Protein AF-A0A8T5JXL4-F1 (afdb_monomer)

Solvent-accessible surface area (backbone atoms only — not comparable to full-atom values): 8757 Å² total; per-residue (Å²): 140,85,87,86,84,84,44,88,89,82,55,77,55,53,59,57,52,39,20,48,41,39,70,74,63,20,60,60,64,62,32,53,54,50,48,61,65,32,43,75,56,43,81,59,47,43,78,79,40,76,52,78,43,83,44,72,60,97,87,38,82,43,55,42,63,48,74,40,74,50,68,84,64,79,59,35,43,38,63,55,53,44,48,27,47,53,54,32,40,59,74,66,66,56,54,72,62,36,47,53,49,46,50,51,53,46,50,52,50,33,52,50,52,11,63,76,70,72,46,53,54,93,69,28,67,26,65,78,70,41,42,67,63,51,46,47,31,47,50,35,36,35,48,31,38,50,71,64,44,70,68,68,126

Secondary structure (DSSP, 8-state):
-------TTT---HHHHHHHHHHHT--HHHHHHHHHHHGGGSTTEEEEEEEEEEEEETTEEEEEEEEEEEE--S-EEHHHHHHHHHHHHHHTT--HHHHHHHHHHHHHHHHHHHHHHTS-TTT-EESSTTSHHHHHHHHHHHHHHHHTTTT--

Structure (mmCIF, N/CA/C/O backbone):
data_AF-A0A8T5JXL4-F1
#
_entry.id   AF-A0A8T5JXL4-F1
#
loop_
_atom_site.group_PDB
_atom_site.id
_atom_site.type_symbol
_atom_site.label_atom_id
_atom_site.label_alt_id
_atom_site.label_comp_id
_atom_site.label_asym_id
_atom_site.label_entity_id
_atom_site.label_seq_id
_atom_site.pdbx_PDB_ins_code
_atom_site.Cartn_x
_atom_site.Cartn_y
_atom_site.Cartn_z
_atom_site.occupancy
_atom_site.B_iso_or_equiv
_atom_site.auth_seq_id
_atom_site.auth_comp_id
_atom_site.auth_asym_id
_atom_site.auth_atom_id
_atom_site.pdbx_PDB_model_num
ATOM 1 N N . MET A 1 1 ? 0.181 4.237 21.612 1.00 71.12 1 MET A N 1
ATOM 2 C CA . MET A 1 1 ? -0.420 2.917 21.304 1.00 71.12 1 MET A CA 1
ATOM 3 C C . MET A 1 1 ? 0.687 2.037 20.742 1.00 71.12 1 MET A C 1
ATOM 5 O O . MET A 1 1 ? 1.563 2.588 20.096 1.00 71.12 1 MET A O 1
ATOM 9 N N . VAL A 1 2 ? 0.707 0.732 21.019 1.00 84.50 2 VAL A N 1
ATOM 10 C CA . VAL A 1 2 ? 1.764 -0.177 20.530 1.00 84.50 2 VAL A CA 1
ATOM 11 C C . VAL A 1 2 ? 1.107 -1.270 19.693 1.00 84.50 2 VAL A C 1
ATOM 13 O O . VAL A 1 2 ? 0.197 -1.932 20.189 1.00 84.50 2 VAL A O 1
ATOM 16 N N . ILE A 1 3 ? 1.553 -1.451 18.446 1.00 87.06 3 ILE A N 1
ATOM 17 C CA . ILE A 1 3 ? 1.239 -2.638 17.638 1.00 87.06 3 ILE A CA 1
ATOM 18 C C . ILE A 1 3 ? 2.389 -3.626 17.806 1.00 87.06 3 ILE A C 1
ATOM 20 O O . ILE A 1 3 ? 3.554 -3.248 17.703 1.00 87.06 3 ILE A O 1
ATOM 24 N N . VAL A 1 4 ? 2.055 -4.894 18.029 1.00 90.88 4 VAL A N 1
ATOM 25 C CA . VAL A 1 4 ? 3.014 -5.999 17.996 1.00 90.88 4 VAL A CA 1
ATOM 26 C C . VAL A 1 4 ? 2.682 -6.870 16.790 1.00 90.88 4 VAL A C 1
ATOM 28 O O . VAL A 1 4 ? 1.569 -7.381 16.691 1.00 90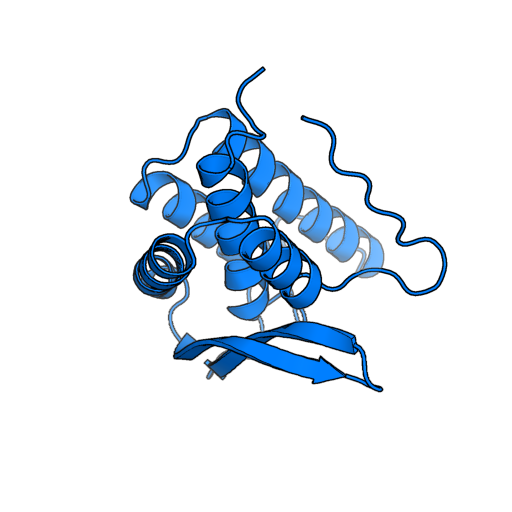.88 4 VAL A O 1
ATOM 31 N N . ILE A 1 5 ? 3.646 -7.028 15.883 1.00 89.94 5 ILE A N 1
ATOM 32 C CA . ILE A 1 5 ? 3.574 -7.957 14.750 1.00 89.94 5 ILE A CA 1
ATOM 33 C C . ILE A 1 5 ? 4.601 -9.056 15.019 1.00 89.94 5 ILE A C 1
ATOM 35 O O . ILE A 1 5 ? 5.789 -8.762 15.138 1.00 89.94 5 ILE A O 1
ATOM 39 N N . ASP A 1 6 ? 4.149 -10.306 15.121 1.00 91.44 6 ASP A N 1
ATOM 40 C CA . ASP A 1 6 ? 5.013 -11.480 15.288 1.00 91.44 6 ASP A CA 1
ATOM 41 C C . ASP A 1 6 ? 4.922 -12.393 14.049 1.00 91.44 6 ASP A C 1
ATOM 43 O O . ASP A 1 6 ? 4.086 -13.300 14.002 1.00 91.44 6 ASP A O 1
ATOM 47 N N . PRO A 1 7 ? 5.748 -12.149 13.013 1.00 90.06 7 PRO A N 1
ATOM 48 C CA . PRO A 1 7 ? 5.715 -12.910 11.769 1.00 90.06 7 PRO A CA 1
ATOM 49 C C . PRO A 1 7 ? 6.642 -14.144 11.784 1.00 90.06 7 PRO A C 1
ATOM 51 O O . PRO A 1 7 ? 6.880 -14.726 10.727 1.00 90.06 7 PRO A O 1
ATOM 54 N N . GLN A 1 8 ? 7.189 -14.558 12.937 1.00 90.19 8 GLN A N 1
ATOM 55 C CA . GLN A 1 8 ? 8.313 -15.510 13.014 1.00 90.19 8 GLN A CA 1
ATOM 56 C C . GLN A 1 8 ? 8.043 -16.900 12.413 1.00 90.19 8 GLN A C 1
ATOM 58 O O . GLN A 1 8 ? 8.981 -17.556 11.968 1.00 90.19 8 GLN A O 1
ATOM 63 N N . ILE A 1 9 ? 6.792 -17.376 12.417 1.00 86.12 9 ILE A N 1
ATOM 64 C CA . ILE A 1 9 ? 6.473 -18.748 11.981 1.00 86.12 9 ILE A CA 1
ATOM 65 C C . ILE A 1 9 ? 6.189 -18.822 10.477 1.00 86.12 9 ILE A C 1
ATOM 67 O O . ILE A 1 9 ? 6.679 -19.730 9.809 1.00 86.12 9 ILE A O 1
ATOM 71 N N . ALA A 1 10 ? 5.370 -17.911 9.951 1.00 85.44 10 ALA A N 1
ATOM 72 C CA . ALA A 1 10 ? 4.829 -18.017 8.592 1.00 85.44 10 ALA A CA 1
ATOM 73 C C . ALA A 1 10 ? 4.793 -16.687 7.821 1.00 85.44 10 ALA A C 1
ATOM 75 O O . ALA A 1 10 ? 4.291 -16.656 6.700 1.00 85.44 10 ALA A O 1
ATOM 76 N N . GLY A 1 11 ? 5.313 -15.597 8.393 1.00 90.25 11 GLY A N 1
ATOM 77 C CA . GLY A 1 11 ? 5.150 -14.264 7.822 1.00 90.25 11 GLY A CA 1
ATOM 78 C C . GLY A 1 11 ? 3.740 -13.692 8.007 1.00 90.25 11 GLY A C 1
ATOM 79 O O . GLY A 1 11 ? 2.901 -14.251 8.715 1.00 90.25 11 GLY A O 1
ATOM 80 N N . ILE A 1 12 ? 3.500 -12.552 7.360 1.00 91.56 12 ILE A N 1
ATOM 81 C CA . ILE A 1 12 ? 2.183 -11.930 7.198 1.00 91.56 12 ILE A CA 1
ATOM 82 C C . ILE A 1 12 ? 2.128 -11.302 5.802 1.00 91.56 12 ILE A C 1
ATOM 84 O O . ILE A 1 12 ? 3.054 -10.588 5.419 1.00 91.56 12 ILE A O 1
ATOM 88 N N . SER A 1 13 ? 1.088 -11.603 5.027 1.00 92.38 13 SER A N 1
ATOM 89 C CA . SER A 1 13 ? 0.853 -10.969 3.726 1.00 92.38 13 SER A CA 1
ATOM 90 C C . SER A 1 13 ? 0.233 -9.577 3.893 1.00 92.38 13 SER A C 1
ATOM 92 O O . SER A 1 13 ? -0.304 -9.250 4.959 1.00 92.38 13 SER A O 1
ATOM 94 N N . GLY A 1 14 ? 0.332 -8.733 2.863 1.00 93.94 14 GLY A N 1
ATOM 95 C CA . GLY A 1 14 ? -0.149 -7.352 2.926 1.00 93.94 14 GLY A CA 1
ATOM 96 C C . GLY A 1 14 ? -1.661 -7.259 3.142 1.00 93.94 14 GLY A C 1
ATOM 97 O O . GLY A 1 14 ? -2.100 -6.551 4.050 1.00 93.94 14 GLY A O 1
ATOM 98 N N . ASP A 1 15 ? -2.443 -8.084 2.446 1.00 95.38 15 ASP A N 1
ATOM 99 C CA . ASP A 1 15 ? -3.894 -8.209 2.621 1.00 95.38 15 ASP A CA 1
ATOM 100 C C . ASP A 1 15 ? -4.296 -8.587 4.061 1.00 95.38 15 ASP A C 1
ATOM 102 O O . ASP A 1 15 ? -5.255 -8.036 4.617 1.00 95.38 15 ASP A O 1
ATOM 106 N N . MET A 1 16 ? -3.542 -9.485 4.707 1.00 94.81 16 MET A N 1
ATOM 107 C CA . MET A 1 16 ? -3.748 -9.883 6.101 1.00 94.81 16 MET A CA 1
ATOM 108 C C . MET A 1 16 ? -3.415 -8.743 7.057 1.00 94.81 16 MET A C 1
ATOM 110 O O . MET A 1 16 ? -4.182 -8.487 7.991 1.00 94.81 16 MET A O 1
ATOM 114 N N . LEU A 1 17 ? -2.306 -8.034 6.826 1.00 96.44 17 LEU A N 1
ATOM 115 C CA . LEU A 1 17 ? -1.939 -6.870 7.628 1.00 96.44 17 LEU A CA 1
ATOM 116 C C . LEU A 1 17 ? -2.990 -5.761 7.483 1.00 96.44 17 LEU A C 1
ATOM 118 O O . LEU A 1 17 ? -3.497 -5.270 8.493 1.00 96.44 17 LEU A O 1
ATOM 122 N N . LEU A 1 18 ? -3.407 -5.433 6.262 1.00 97.94 18 LEU A N 1
ATOM 123 C CA . LEU A 1 18 ? -4.450 -4.446 5.999 1.00 97.94 18 LEU A CA 1
ATOM 124 C C . LEU A 1 18 ? -5.785 -4.836 6.654 1.00 97.94 18 LEU A C 1
ATOM 126 O O . LEU A 1 18 ? -6.403 -4.026 7.350 1.00 97.94 18 LEU A O 1
ATOM 130 N N . SER A 1 19 ? -6.194 -6.098 6.520 1.00 97.50 19 SER A N 1
ATOM 131 C CA . SER A 1 19 ? -7.400 -6.625 7.169 1.00 97.50 19 SER A CA 1
ATOM 132 C C . SER A 1 19 ? -7.321 -6.541 8.695 1.00 97.50 19 SER A C 1
ATOM 134 O O . SER A 1 19 ? -8.319 -6.234 9.354 1.00 97.50 19 SER A O 1
ATOM 136 N N . SER A 1 20 ? -6.138 -6.781 9.272 1.00 95.62 20 SER A N 1
ATOM 137 C CA . SER A 1 20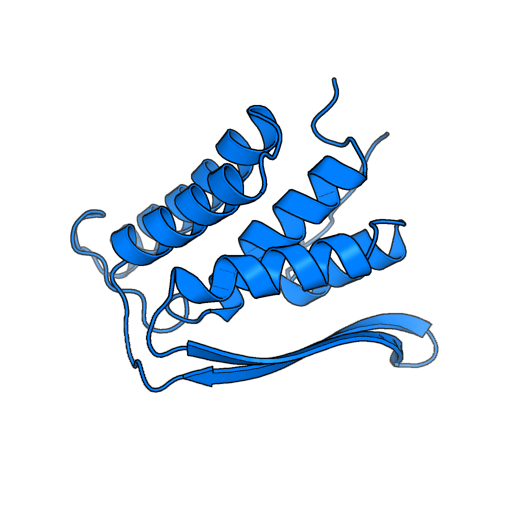 ? -5.912 -6.662 10.714 1.00 95.62 20 SER A CA 1
ATOM 138 C C . SER A 1 20 ? -6.051 -5.218 11.205 1.00 95.62 20 SER A C 1
ATOM 140 O O . SER A 1 20 ? -6.662 -4.996 12.248 1.00 95.62 20 SER A O 1
ATOM 142 N N . LEU A 1 21 ? -5.589 -4.231 10.427 1.00 97.12 21 LEU A N 1
ATOM 143 C CA . LEU A 1 21 ? -5.720 -2.808 10.755 1.00 97.12 21 LEU A CA 1
ATOM 144 C C . LEU A 1 21 ? -7.175 -2.335 10.661 1.00 97.12 21 LEU A C 1
ATOM 146 O O . LEU A 1 21 ? -7.637 -1.586 11.522 1.00 97.12 21 LEU A O 1
ATOM 150 N N . VAL A 1 22 ? -7.934 -2.826 9.678 1.00 97.88 22 VAL A N 1
ATOM 151 C CA . VAL A 1 22 ? -9.389 -2.606 9.630 1.00 97.88 22 VAL A CA 1
ATOM 152 C C . VAL A 1 22 ? -10.067 -3.214 10.857 1.00 97.88 22 VAL A C 1
ATOM 154 O O . VAL A 1 22 ? -10.908 -2.569 11.479 1.00 97.88 22 VAL A O 1
ATOM 157 N N . ASN A 1 23 ? -9.674 -4.424 11.265 1.00 95.44 23 ASN A N 1
ATOM 158 C CA . ASN A 1 23 ? -10.204 -5.049 12.480 1.00 95.44 23 ASN A CA 1
ATOM 159 C C . ASN A 1 23 ? -9.816 -4.278 13.759 1.00 95.44 23 ASN A C 1
ATOM 161 O O . ASN A 1 23 ? -10.597 -4.230 14.705 1.00 95.44 23 ASN A O 1
ATOM 165 N N . LEU A 1 24 ? -8.647 -3.630 13.773 1.00 95.50 24 LEU A N 1
ATOM 166 C CA . LEU A 1 24 ? -8.192 -2.762 14.864 1.00 95.50 24 LEU A CA 1
ATOM 167 C C . LEU A 1 24 ? -8.994 -1.449 14.961 1.00 95.50 24 LEU A C 1
ATOM 169 O O . LEU A 1 24 ? -8.977 -0.803 16.007 1.00 95.50 24 LEU A O 1
ATOM 173 N N . GLY A 1 25 ? -9.717 -1.072 13.902 1.00 96.50 25 GLY A N 1
ATOM 174 C CA . GLY A 1 25 ? -10.605 0.090 13.880 1.00 96.50 25 GLY A CA 1
ATOM 175 C C . GLY A 1 25 ? -10.313 1.106 12.777 1.00 96.50 25 GLY A C 1
ATOM 176 O O . GLY A 1 25 ? -10.895 2.190 12.813 1.00 96.50 25 GLY A O 1
ATOM 177 N N . ALA A 1 26 ? -9.431 0.799 11.817 1.00 97.69 26 ALA A N 1
ATOM 178 C CA . ALA A 1 26 ? -9.248 1.667 10.657 1.00 97.69 26 ALA A CA 1
ATOM 179 C C . ALA A 1 26 ? -10.547 1.752 9.837 1.00 97.69 26 ALA A C 1
ATOM 181 O O . ALA A 1 26 ? -11.256 0.761 9.639 1.00 97.69 26 ALA A O 1
ATOM 182 N N . ASP A 1 27 ? -10.849 2.945 9.336 1.00 98.06 27 ASP A N 1
ATOM 183 C CA . ASP A 1 27 ? -12.037 3.212 8.535 1.00 98.06 27 ASP A CA 1
ATOM 184 C C . ASP A 1 27 ? -11.919 2.552 7.155 1.00 98.06 27 ASP A C 1
ATOM 186 O O . ASP A 1 27 ? -11.235 3.045 6.251 1.00 98.06 27 ASP A O 1
ATOM 190 N N . LYS A 1 28 ? -12.630 1.432 6.985 1.00 97.75 28 LYS A N 1
ATOM 191 C CA . LYS A 1 28 ? -12.624 0.678 5.731 1.00 97.75 28 LYS A CA 1
ATOM 192 C C . LYS A 1 28 ? -13.109 1.487 4.529 1.00 97.75 28 LYS A C 1
ATOM 194 O O . LYS A 1 28 ? -12.630 1.249 3.425 1.00 97.75 28 LYS A O 1
ATOM 199 N N . ASN A 1 29 ? -14.020 2.446 4.721 1.00 98.12 29 ASN A N 1
ATOM 200 C CA . ASN A 1 29 ? -14.544 3.244 3.613 1.00 98.12 29 ASN A CA 1
ATOM 201 C C . ASN A 1 29 ? -13.471 4.203 3.098 1.00 98.12 29 ASN A C 1
ATOM 203 O O . ASN A 1 29 ? -13.273 4.293 1.891 1.00 98.12 29 ASN A O 1
ATOM 207 N N . LYS A 1 30 ? -12.701 4.833 3.997 1.00 97.94 30 LYS A N 1
ATOM 208 C CA . LYS A 1 30 ? -11.553 5.667 3.599 1.00 97.94 30 LYS A CA 1
ATOM 209 C C . LYS A 1 30 ? -10.501 4.881 2.828 1.00 97.94 30 LYS A C 1
ATOM 211 O O . LYS A 1 30 ? -9.949 5.399 1.864 1.00 97.94 30 LYS A O 1
ATOM 216 N N . ILE A 1 31 ? -10.234 3.643 3.242 1.00 98.56 31 ILE A N 1
ATOM 217 C CA . ILE A 1 31 ? -9.282 2.759 2.559 1.00 98.56 31 ILE A CA 1
ATOM 218 C C . ILE A 1 31 ? -9.792 2.419 1.152 1.00 98.56 31 ILE A C 1
ATOM 220 O O . ILE A 1 31 ? -9.067 2.621 0.181 1.00 98.56 31 ILE A O 1
ATOM 224 N N . ILE A 1 32 ? -11.050 1.979 1.029 1.00 98.31 32 ILE A N 1
ATOM 225 C CA . ILE A 1 32 ? -11.679 1.645 -0.260 1.00 98.31 32 ILE A CA 1
ATOM 226 C C . ILE A 1 32 ? -11.696 2.856 -1.202 1.00 98.31 32 ILE A C 1
ATOM 228 O O . ILE A 1 32 ? -11.274 2.750 -2.352 1.00 98.31 32 ILE A O 1
ATOM 232 N N . GLU A 1 33 ? -12.149 4.016 -0.721 1.00 98.00 33 GLU A N 1
ATOM 233 C CA . GLU A 1 33 ? -12.187 5.252 -1.509 1.00 98.00 33 GLU A CA 1
ATOM 234 C C . GLU A 1 33 ? -10.787 5.714 -1.918 1.00 98.00 33 GLU A C 1
ATOM 236 O O . GLU A 1 33 ? -10.594 6.178 -3.044 1.00 98.00 33 GLU A O 1
ATOM 241 N N . GLY A 1 34 ? -9.809 5.587 -1.017 1.00 97.94 34 GLY A N 1
ATOM 242 C CA . GLY A 1 34 ? -8.425 5.948 -1.290 1.00 97.94 34 GLY A CA 1
ATOM 243 C C . GLY A 1 34 ? -7.823 5.086 -2.394 1.00 97.94 34 GLY A C 1
ATOM 244 O O . GLY A 1 34 ? -7.333 5.614 -3.390 1.00 97.94 34 GLY A O 1
ATOM 245 N N . ILE A 1 35 ? -7.970 3.767 -2.279 1.00 97.75 35 ILE A N 1
ATOM 246 C CA . ILE A 1 35 ? -7.520 2.802 -3.289 1.00 97.75 35 ILE A CA 1
ATOM 247 C C . ILE A 1 35 ? -8.211 3.041 -4.639 1.00 97.75 35 ILE A C 1
ATOM 249 O O . ILE A 1 35 ? -7.553 3.043 -5.681 1.00 97.75 35 ILE A O 1
ATOM 253 N N . ALA A 1 36 ? -9.522 3.301 -4.642 1.00 96.56 36 ALA A N 1
ATOM 254 C CA . ALA A 1 36 ? -10.264 3.582 -5.871 1.00 96.56 36 ALA A CA 1
ATOM 255 C C . ALA A 1 36 ? -9.736 4.835 -6.595 1.00 96.56 36 ALA A C 1
ATOM 257 O O . ALA A 1 36 ? -9.614 4.837 -7.821 1.00 96.56 36 ALA A O 1
ATOM 258 N N . LYS A 1 37 ? -9.366 5.889 -5.852 1.00 96.94 37 LYS A N 1
ATOM 259 C CA . LYS A 1 37 ? -8.716 7.085 -6.420 1.00 96.94 37 LYS A CA 1
ATOM 260 C C . LYS A 1 37 ? -7.317 6.784 -6.954 1.00 96.94 37 LYS A C 1
ATOM 262 O O . LYS A 1 37 ? -6.922 7.373 -7.959 1.00 96.94 37 LYS A O 1
ATOM 267 N N . SER A 1 38 ? -6.594 5.877 -6.308 1.00 96.81 38 SER A N 1
ATOM 268 C CA . SER A 1 38 ? -5.230 5.491 -6.666 1.00 96.81 38 SER A CA 1
ATOM 269 C C . SER A 1 38 ? -5.122 4.615 -7.912 1.00 96.81 38 SER A C 1
ATOM 271 O O . SER A 1 38 ? -4.104 4.672 -8.600 1.00 96.81 38 SER A O 1
ATOM 273 N N . GLN A 1 39 ? -6.167 3.855 -8.261 1.00 94.56 39 GLN A N 1
ATOM 274 C CA . GLN A 1 39 ? -6.167 2.974 -9.440 1.00 94.56 39 GLN A CA 1
ATOM 275 C C . GLN A 1 39 ? -5.738 3.701 -10.728 1.00 94.56 39 GLN A C 1
ATOM 277 O O . GLN A 1 39 ? -5.055 3.122 -11.570 1.00 94.56 39 GLN A O 1
ATOM 282 N N . LYS A 1 40 ? -6.080 4.991 -10.871 1.00 95.19 40 LYS A N 1
ATOM 283 C CA . LYS A 1 40 ? -5.737 5.807 -12.050 1.00 95.19 40 LYS A CA 1
ATOM 284 C C . LYS A 1 40 ? -4.229 5.894 -12.331 1.00 95.19 40 LYS A C 1
ATOM 286 O O . LYS A 1 40 ? -3.848 6.173 -13.465 1.00 95.19 40 LYS A O 1
ATOM 291 N N . PHE A 1 41 ? -3.383 5.669 -11.324 1.00 96.38 41 PHE A N 1
ATOM 292 C CA . PHE A 1 41 ? -1.926 5.738 -11.453 1.00 96.38 41 PHE A CA 1
ATOM 293 C C . PHE A 1 41 ? -1.293 4.447 -11.990 1.00 96.38 41 PHE A C 1
ATOM 295 O O . PHE A 1 41 ? -0.122 4.459 -12.364 1.00 96.38 41 PHE A O 1
ATOM 302 N N . LEU A 1 42 ? -2.061 3.357 -12.092 1.00 93.50 42 LEU A N 1
ATOM 303 C CA . LEU A 1 42 ? -1.636 2.096 -12.702 1.00 93.50 42 LEU A CA 1
ATOM 304 C C . LEU A 1 42 ? -2.548 1.750 -13.890 1.00 93.50 42 LEU A C 1
ATOM 306 O O . LEU A 1 42 ? -3.463 0.934 -13.760 1.00 93.50 42 LEU A O 1
ATOM 310 N N . PRO A 1 43 ? -2.322 2.355 -15.072 1.00 90.94 43 PRO A N 1
ATOM 311 C CA . PRO A 1 43 ? -3.093 2.016 -16.261 1.00 90.94 43 PRO A CA 1
ATOM 312 C C . PRO A 1 43 ? -2.921 0.533 -16.625 1.00 90.94 43 PRO A C 1
ATOM 314 O O . PRO A 1 43 ? -1.864 -0.067 -16.404 1.00 90.94 43 PRO A O 1
ATOM 317 N N . GLY A 1 44 ? -3.980 -0.053 -17.187 1.00 90.56 44 GLY A N 1
ATOM 318 C CA . GLY A 1 44 ? -4.036 -1.484 -17.503 1.00 90.56 44 GLY A CA 1
ATOM 319 C C . GLY A 1 44 ? -4.381 -2.383 -16.311 1.00 90.56 44 GLY A C 1
ATOM 320 O O . GLY A 1 44 ? -4.362 -3.598 -16.473 1.00 90.56 44 GLY A O 1
ATOM 321 N N . SER A 1 45 ? -4.712 -1.803 -15.152 1.00 92.50 45 SER A N 1
ATOM 322 C CA . SER A 1 45 ? -5.249 -2.514 -13.986 1.00 92.50 45 SER A CA 1
ATOM 323 C C . SER A 1 45 ? -6.599 -1.943 -13.571 1.00 92.50 45 SER A C 1
ATOM 325 O O . SER A 1 45 ? -6.784 -0.727 -13.502 1.00 92.50 45 SER A O 1
ATOM 327 N N . THR A 1 46 ? -7.548 -2.824 -13.270 1.00 93.94 46 THR A N 1
ATOM 328 C CA . THR A 1 46 ? -8.895 -2.468 -12.819 1.00 93.94 46 THR A CA 1
ATOM 329 C C . THR A 1 46 ? -9.263 -3.273 -11.585 1.00 93.94 46 THR A C 1
ATOM 331 O O . THR A 1 46 ? -9.219 -4.499 -11.598 1.00 93.94 46 THR A O 1
ATOM 334 N N . ILE A 1 47 ? -9.695 -2.592 -10.529 1.00 95.31 47 ILE A N 1
ATOM 335 C CA . ILE A 1 47 ? -10.276 -3.224 -9.348 1.00 95.31 47 ILE A CA 1
ATOM 336 C C . ILE A 1 47 ? -11.765 -3.419 -9.634 1.00 95.31 47 ILE A C 1
ATOM 338 O O . ILE A 1 47 ? -12.543 -2.465 -9.656 1.00 95.31 47 ILE A O 1
ATOM 342 N N . LYS A 1 48 ? -12.169 -4.666 -9.885 1.00 95.75 48 LYS A N 1
ATOM 343 C CA . LYS A 1 48 ? -13.577 -5.041 -10.090 1.00 95.75 48 LYS A CA 1
ATOM 344 C C . LYS A 1 48 ? -14.356 -4.984 -8.783 1.00 95.75 48 LYS A C 1
ATOM 346 O O . LYS A 1 48 ? -15.535 -4.632 -8.779 1.00 95.75 48 LYS A O 1
ATOM 351 N N . LYS A 1 49 ? -13.696 -5.336 -7.680 1.00 96.19 49 LYS A N 1
ATOM 352 C CA . LYS A 1 49 ? -14.300 -5.372 -6.352 1.00 96.19 49 LYS A CA 1
ATOM 353 C C . LYS A 1 49 ? -13.245 -5.190 -5.278 1.00 96.19 49 LYS A C 1
ATOM 355 O O . LYS A 1 49 ? -12.178 -5.791 -5.351 1.00 96.19 49 LYS A O 1
ATOM 360 N N . ILE A 1 50 ? -13.595 -4.406 -4.269 1.00 97.31 50 ILE A N 1
ATOM 361 C CA . ILE A 1 50 ? -12.842 -4.270 -3.030 1.00 97.31 50 ILE A CA 1
ATOM 362 C C . ILE A 1 50 ? -13.826 -4.112 -1.866 1.00 97.31 50 ILE A C 1
ATOM 364 O O . ILE A 1 50 ? -14.721 -3.270 -1.919 1.00 97.31 50 ILE A O 1
ATOM 368 N N . ASP A 1 51 ? -13.703 -4.940 -0.834 1.00 97.50 51 ASP A N 1
ATOM 369 C CA . ASP A 1 51 ? -14.471 -4.820 0.412 1.00 97.50 51 ASP A CA 1
ATOM 370 C C . ASP A 1 51 ? -13.744 -5.534 1.560 1.00 97.50 51 ASP A C 1
ATOM 372 O O . ASP A 1 51 ? -12.864 -6.360 1.338 1.00 97.50 51 ASP A O 1
ATOM 376 N N . PHE A 1 52 ? -14.149 -5.244 2.793 1.00 98.00 52 PHE A N 1
ATOM 377 C CA . PHE A 1 52 ? -13.709 -5.957 3.987 1.00 98.00 52 PHE A CA 1
ATOM 378 C C . PHE A 1 52 ? -14.899 -6.639 4.646 1.00 98.00 52 PHE A C 1
ATOM 380 O O . PHE A 1 52 ? -15.878 -5.978 5.026 1.00 98.00 52 PHE A O 1
ATOM 387 N N . GLN A 1 53 ? -14.789 -7.953 4.825 1.00 96.50 53 GLN A N 1
ATOM 388 C CA . GLN A 1 53 ? -15.868 -8.792 5.335 1.00 96.50 53 GLN A CA 1
ATOM 389 C C . GLN A 1 53 ? -15.450 -9.542 6.593 1.00 96.50 53 GLN A C 1
ATOM 391 O O . GLN A 1 53 ? -14.300 -9.947 6.754 1.00 96.50 53 GLN A O 1
ATOM 396 N N . LYS A 1 54 ? -16.411 -9.725 7.502 1.00 96.50 54 LYS A N 1
ATOM 397 C CA . LYS A 1 54 ? -16.244 -10.590 8.668 1.00 96.50 54 LYS A CA 1
ATOM 398 C C . LYS A 1 54 ? -16.489 -12.032 8.253 1.00 96.50 54 LYS A C 1
ATOM 400 O O . LYS A 1 54 ? -17.538 -12.353 7.701 1.00 96.50 54 LYS A O 1
ATOM 405 N N . ILE A 1 55 ? -15.524 -12.890 8.545 1.00 95.06 55 ILE A N 1
ATOM 406 C CA . ILE A 1 55 ? -15.544 -14.311 8.212 1.00 95.06 55 ILE A CA 1
ATOM 407 C C . ILE A 1 55 ? -15.207 -15.152 9.445 1.00 95.06 55 ILE A C 1
ATOM 409 O O . ILE A 1 55 ? -14.649 -14.649 10.420 1.00 95.06 55 ILE A O 1
ATOM 413 N N . GLN A 1 56 ? -15.489 -16.455 9.387 1.00 95.31 56 GLN A N 1
ATOM 414 C CA . GLN A 1 56 ? -14.916 -17.422 10.322 1.00 95.31 56 GLN A CA 1
ATOM 415 C C . GLN A 1 56 ? -13.877 -18.298 9.624 1.00 95.31 56 GLN A C 1
ATOM 417 O O . GLN A 1 56 ? -14.207 -19.056 8.711 1.00 95.31 56 GLN A O 1
ATOM 422 N N . LYS A 1 57 ? -12.631 -18.262 10.105 1.00 90.00 57 LYS A N 1
ATOM 423 C CA . LYS A 1 57 ? -11.570 -19.198 9.704 1.00 90.00 57 LYS A CA 1
ATOM 424 C C . LYS A 1 57 ? -11.276 -20.128 10.872 1.00 90.00 57 LYS A C 1
ATOM 426 O O . LYS A 1 57 ? -10.82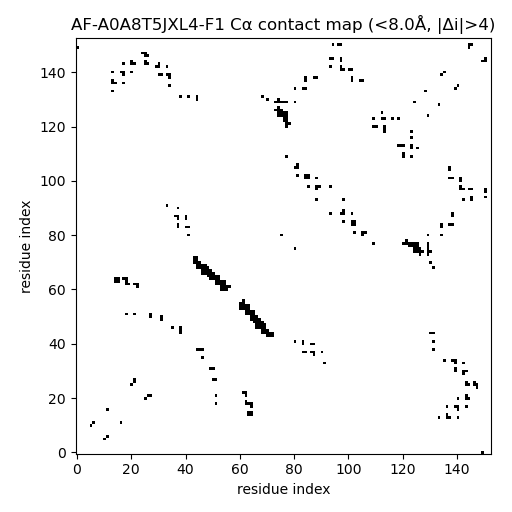8 -19.693 11.926 1.00 90.00 57 LYS A O 1
ATOM 431 N N . ARG A 1 58 ? -11.543 -21.426 10.690 1.00 92.12 58 ARG A N 1
ATOM 432 C CA . ARG A 1 58 ? -11.286 -22.476 11.700 1.00 92.12 58 ARG A CA 1
ATOM 433 C C . ARG A 1 58 ? -11.890 -22.164 13.087 1.00 92.12 58 ARG A C 1
ATOM 435 O O . ARG A 1 58 ? -11.281 -22.467 14.105 1.00 92.12 58 ARG A O 1
ATOM 442 N N . GLY A 1 59 ? -13.080 -21.558 13.121 1.00 93.81 59 GLY A N 1
ATOM 443 C CA . GLY A 1 59 ? -13.794 -21.212 14.360 1.00 93.81 59 GLY A CA 1
ATOM 444 C C . GLY A 1 59 ? -13.393 -19.879 15.005 1.00 93.81 59 GLY A C 1
ATOM 445 O O . GLY A 1 59 ? -13.914 -19.548 16.066 1.00 93.81 59 GLY A O 1
ATOM 446 N N . ILE A 1 60 ? -12.495 -19.110 14.383 1.00 92.38 60 ILE A N 1
ATOM 447 C CA . ILE A 1 60 ? -12.069 -17.785 14.852 1.00 92.38 60 ILE A CA 1
ATOM 448 C C . ILE A 1 60 ? -12.656 -16.723 13.918 1.00 92.38 60 ILE A C 1
ATOM 450 O O . ILE A 1 60 ? -12.553 -16.849 12.695 1.00 92.38 60 ILE A O 1
ATOM 454 N N . GLU A 1 61 ? -13.278 -15.683 14.483 1.00 94.25 61 GLU A N 1
ATOM 455 C CA . GLU A 1 61 ? -13.725 -14.526 13.700 1.00 94.25 61 GLU A CA 1
ATOM 456 C C . GLU A 1 61 ? -12.511 -13.753 13.173 1.00 94.25 61 GLU A C 1
ATOM 458 O O . GLU A 1 61 ? -11.554 -13.477 13.896 1.00 94.25 61 GLU A O 1
ATOM 463 N N . SER A 1 62 ? -12.536 -13.401 11.894 1.00 93.88 62 SER A N 1
ATOM 464 C CA . SER A 1 62 ? -11.487 -12.626 11.240 1.00 93.88 62 SER A CA 1
ATOM 465 C C . SER A 1 62 ? -12.095 -11.627 10.264 1.00 93.88 62 SER A C 1
ATOM 467 O O . SER A 1 62 ? -13.233 -11.781 9.825 1.00 93.88 62 SER A O 1
ATOM 469 N N . THR A 1 63 ? -11.328 -10.596 9.933 1.00 96.50 63 THR A N 1
ATOM 470 C CA . THR A 1 63 ? -11.629 -9.710 8.808 1.00 96.50 63 THR A CA 1
ATOM 471 C C . THR A 1 63 ? -10.832 -10.200 7.605 1.00 96.50 63 THR A C 1
ATOM 473 O O . THR A 1 63 ? -9.660 -10.539 7.757 1.00 96.50 63 THR A O 1
ATOM 476 N N . GLU A 1 64 ? -11.460 -10.256 6.437 1.00 96.50 64 GLU A N 1
ATOM 477 C CA . GLU A 1 64 ? -10.827 -10.618 5.168 1.00 96.50 64 GLU A CA 1
ATOM 478 C C . GLU A 1 64 ? -11.052 -9.513 4.137 1.00 96.50 64 GLU A C 1
ATOM 480 O O . GLU A 1 64 ? -12.165 -8.990 4.009 1.00 96.50 64 GLU A O 1
ATOM 485 N N . LEU A 1 65 ? -9.980 -9.166 3.425 1.00 97.75 65 LEU A N 1
ATOM 486 C CA . LEU A 1 65 ? -10.014 -8.325 2.241 1.00 97.75 65 LEU A CA 1
ATOM 487 C C . LEU A 1 65 ? -10.523 -9.160 1.063 1.00 97.75 65 LEU A C 1
ATOM 489 O O . LEU A 1 65 ? -9.923 -10.160 0.681 1.00 97.75 65 LEU A O 1
ATOM 493 N N . ILE A 1 66 ? -11.635 -8.730 0.480 1.00 97.31 66 ILE A N 1
ATOM 494 C CA . ILE A 1 66 ? -12.169 -9.279 -0.760 1.00 97.31 66 ILE A CA 1
ATOM 495 C C . ILE A 1 66 ? -11.711 -8.368 -1.886 1.00 97.31 66 ILE A C 1
ATOM 497 O O . ILE A 1 66 ? -12.247 -7.271 -2.031 1.00 97.31 66 ILE A O 1
ATOM 501 N N . LEU A 1 67 ? -10.740 -8.826 -2.670 1.00 96.38 67 LEU A N 1
ATOM 502 C CA . LEU A 1 67 ? -10.144 -8.068 -3.762 1.00 96.38 67 LEU A CA 1
ATOM 503 C C . LEU A 1 67 ? -10.240 -8.873 -5.061 1.00 96.38 67 LEU A C 1
ATOM 505 O O . LEU A 1 67 ? -9.710 -9.976 -5.164 1.00 96.38 67 LEU A O 1
ATOM 509 N N . GLU A 1 68 ? -10.944 -8.326 -6.048 1.00 95.50 68 GLU A N 1
ATOM 510 C CA . GLU A 1 68 ? -11.030 -8.891 -7.396 1.00 95.50 68 GLU A CA 1
ATOM 511 C C . GLU A 1 68 ? -10.442 -7.875 -8.373 1.00 95.50 68 GLU A C 1
ATOM 513 O O . GLU A 1 68 ? -10.943 -6.754 -8.502 1.00 95.50 68 GLU A O 1
ATOM 518 N N . ILE A 1 69 ? -9.373 -8.272 -9.056 1.00 94.12 69 ILE A N 1
ATOM 519 C CA . ILE A 1 69 ? -8.595 -7.422 -9.954 1.00 94.12 69 ILE A CA 1
ATOM 520 C C . ILE A 1 69 ? -8.642 -8.002 -11.374 1.00 94.12 69 ILE A C 1
ATOM 522 O O . ILE A 1 69 ? -8.730 -9.214 -11.566 1.00 94.12 69 ILE A O 1
ATOM 526 N N . ASP A 1 70 ? -8.580 -7.119 -12.366 1.00 92.62 70 ASP A N 1
ATOM 527 C CA . ASP A 1 70 ? -8.302 -7.427 -13.766 1.00 92.62 70 ASP A CA 1
ATOM 528 C C . ASP A 1 70 ? -7.055 -6.660 -14.211 1.00 92.62 70 ASP A C 1
ATOM 530 O O . ASP A 1 70 ? -7.024 -5.434 -14.081 1.00 92.62 70 ASP A O 1
ATOM 534 N N . GLU A 1 71 ? -6.033 -7.349 -14.717 1.00 88.62 71 GLU A N 1
ATOM 535 C CA . GLU A 1 71 ? -4.823 -6.707 -15.242 1.00 88.62 71 GLU A CA 1
ATOM 536 C C . GLU A 1 71 ? -4.442 -7.276 -16.603 1.00 88.62 71 GLU A C 1
ATOM 538 O O . GLU A 1 71 ? -4.283 -8.483 -16.766 1.00 88.62 71 GLU A O 1
ATOM 543 N N . ASP A 1 72 ? -4.198 -6.374 -17.551 1.00 83.81 72 ASP A N 1
ATOM 544 C CA . ASP A 1 72 ? -3.693 -6.698 -18.890 1.00 83.81 72 ASP A CA 1
ATOM 545 C C . ASP A 1 72 ? -2.167 -6.495 -18.994 1.00 83.81 72 ASP A C 1
ATOM 547 O O . ASP A 1 72 ? -1.596 -6.441 -20.086 1.00 83.81 72 ASP A O 1
ATOM 551 N N . VAL A 1 73 ? -1.484 -6.337 -17.854 1.00 81.62 73 VAL A N 1
ATOM 552 C CA . VAL A 1 73 ? -0.058 -5.993 -17.774 1.00 81.62 73 VAL A CA 1
ATOM 553 C C . VAL A 1 73 ? 0.713 -7.116 -17.090 1.00 81.62 73 VAL A C 1
ATOM 555 O O . VAL A 1 73 ? 0.427 -7.466 -15.952 1.00 81.62 73 VAL A O 1
ATOM 558 N N . SER A 1 74 ? 1.725 -7.658 -17.771 1.00 78.31 74 SER A N 1
ATOM 559 C CA . SER A 1 74 ? 2.519 -8.792 -17.273 1.00 78.31 74 SER A CA 1
ATOM 560 C C . SER A 1 74 ? 3.762 -8.400 -16.467 1.00 78.31 74 SER A C 1
ATOM 562 O O . SER A 1 74 ? 4.398 -9.270 -15.880 1.00 78.31 74 SER A O 1
ATOM 564 N N . ALA A 1 75 ? 4.176 -7.130 -16.524 1.00 86.75 75 ALA A N 1
ATOM 565 C CA . ALA A 1 75 ? 5.314 -6.597 -15.780 1.00 86.75 75 ALA A CA 1
ATOM 566 C C . ALA A 1 75 ? 5.271 -5.064 -15.751 1.00 86.75 75 ALA A C 1
ATOM 568 O O . ALA A 1 75 ? 4.850 -4.427 -16.720 1.00 86.75 75 ALA A O 1
ATOM 569 N N . ARG A 1 76 ? 5.782 -4.473 -14.671 1.00 91.94 76 ARG A N 1
ATOM 570 C CA . ARG A 1 76 ? 6.000 -3.023 -14.522 1.00 91.94 76 ARG A CA 1
ATOM 571 C C . ARG A 1 76 ? 7.395 -2.776 -13.984 1.00 91.94 76 ARG A C 1
ATOM 573 O O . ARG A 1 76 ? 7.955 -3.635 -13.303 1.00 91.94 76 ARG A O 1
ATOM 580 N N . LYS A 1 77 ? 7.983 -1.622 -14.280 1.00 92.94 77 LYS A N 1
ATOM 581 C CA . LYS A 1 77 ? 9.248 -1.250 -13.631 1.00 92.94 77 LYS A CA 1
ATOM 582 C C . LYS A 1 77 ? 8.991 -0.899 -12.171 1.00 92.94 77 LYS A C 1
ATOM 584 O O . LYS A 1 77 ? 7.979 -0.270 -11.865 1.00 92.94 77 LYS A O 1
ATOM 589 N N . GLY A 1 78 ? 9.938 -1.208 -11.288 1.00 92.62 78 GLY A N 1
ATOM 590 C CA . GLY A 1 78 ? 9.844 -0.817 -9.876 1.00 92.62 78 GLY A CA 1
ATOM 591 C C . G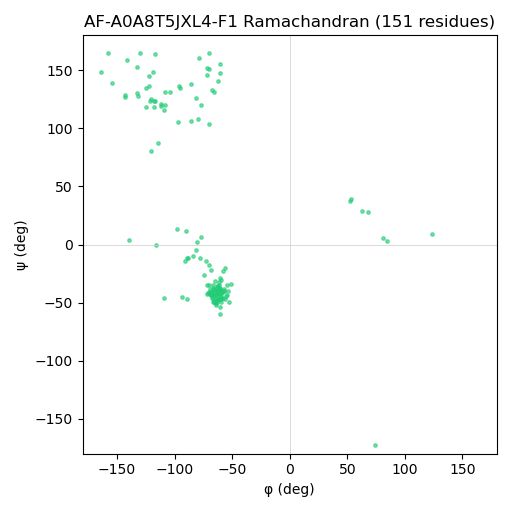LY A 1 78 ? 9.601 0.690 -9.711 1.00 92.62 78 GLY A C 1
ATOM 592 O O . GLY A 1 78 ? 8.732 1.109 -8.949 1.00 92.62 78 GLY A O 1
ATOM 593 N N . ILE A 1 79 ? 10.272 1.508 -10.532 1.00 93.94 79 ILE A N 1
ATOM 594 C CA . ILE A 1 79 ? 10.110 2.971 -10.552 1.00 93.94 79 ILE A CA 1
ATOM 595 C C . ILE A 1 79 ? 8.684 3.426 -10.917 1.00 93.94 79 ILE A C 1
ATOM 597 O O . ILE A 1 79 ? 8.219 4.452 -10.422 1.00 93.94 79 ILE A O 1
ATOM 601 N N . GLU A 1 80 ? 7.971 2.677 -11.765 1.00 94.25 80 GLU A N 1
ATOM 602 C CA . GLU A 1 80 ? 6.598 3.005 -12.168 1.00 94.25 80 GLU A CA 1
ATOM 603 C C . GLU A 1 80 ? 5.637 2.800 -10.997 1.00 94.25 80 GLU A C 1
ATOM 605 O O . GLU A 1 80 ? 4.781 3.646 -10.744 1.00 94.25 80 GLU A O 1
ATOM 610 N N . ILE A 1 81 ? 5.829 1.724 -10.230 1.00 95.06 81 ILE A N 1
ATOM 611 C CA . ILE A 1 81 ? 5.016 1.441 -9.043 1.00 95.06 81 ILE A CA 1
ATOM 612 C C . ILE A 1 81 ? 5.355 2.397 -7.911 1.00 95.06 81 ILE A C 1
ATOM 614 O O . ILE A 1 81 ? 4.440 2.937 -7.291 1.00 95.06 81 ILE A O 1
ATOM 618 N N . LYS A 1 82 ? 6.645 2.679 -7.683 1.00 97.12 82 LYS A N 1
ATOM 619 C CA . LYS A 1 82 ? 7.068 3.718 -6.735 1.00 97.12 82 LYS A CA 1
ATOM 620 C C . LYS A 1 82 ? 6.371 5.033 -7.037 1.00 97.12 82 LYS A C 1
ATOM 622 O O . LYS A 1 82 ? 5.770 5.621 -6.143 1.00 97.12 82 LYS A O 1
ATOM 627 N N . LYS A 1 83 ? 6.385 5.462 -8.299 1.00 97.25 83 LYS A N 1
ATOM 628 C CA . LYS A 1 83 ? 5.685 6.677 -8.706 1.00 97.25 83 LYS A CA 1
ATOM 629 C C . LYS A 1 83 ? 4.183 6.592 -8.420 1.00 97.25 83 LYS A C 1
ATOM 631 O O . LYS A 1 83 ? 3.648 7.514 -7.821 1.00 97.25 83 LYS A O 1
ATOM 636 N N . ALA A 1 84 ? 3.520 5.492 -8.778 1.00 97.50 84 ALA A N 1
ATOM 637 C CA . ALA A 1 84 ? 2.087 5.331 -8.537 1.00 97.50 84 ALA A CA 1
ATOM 638 C C . ALA A 1 84 ? 1.712 5.381 -7.045 1.00 97.50 84 ALA A C 1
ATOM 640 O O . ALA A 1 84 ? 0.694 5.976 -6.684 1.00 97.50 84 ALA A O 1
ATOM 641 N N . ILE A 1 85 ? 2.537 4.797 -6.172 1.00 98.19 85 ILE A N 1
ATOM 642 C CA . ILE A 1 85 ? 2.359 4.847 -4.715 1.00 98.19 85 ILE A CA 1
ATOM 643 C C . ILE A 1 85 ? 2.549 6.277 -4.197 1.00 98.19 85 ILE A C 1
ATOM 645 O O . ILE A 1 85 ? 1.714 6.761 -3.437 1.00 98.19 85 ILE A O 1
ATOM 649 N N . LEU A 1 86 ? 3.601 6.980 -4.621 1.00 98.31 86 LEU A N 1
ATOM 650 C CA . LEU A 1 86 ? 3.853 8.352 -4.167 1.00 98.31 86 LEU A CA 1
ATOM 651 C C . LEU A 1 86 ? 2.781 9.331 -4.664 1.00 98.31 86 LEU A C 1
ATOM 653 O O . LEU A 1 86 ? 2.262 10.111 -3.866 1.00 98.31 86 LEU A O 1
ATOM 657 N N . ASP A 1 87 ? 2.389 9.231 -5.936 1.00 98.38 87 ASP A N 1
ATOM 658 C CA . ASP A 1 87 ? 1.307 10.032 -6.518 1.00 98.38 87 ASP A CA 1
ATOM 659 C C . ASP A 1 87 ? -0.030 9.751 -5.800 1.00 98.38 87 ASP A C 1
ATOM 661 O O . ASP A 1 87 ? -0.826 10.664 -5.578 1.00 98.38 87 ASP A O 1
ATOM 665 N N . SER A 1 88 ? -0.262 8.504 -5.369 1.00 98.31 88 SER A N 1
ATOM 666 C CA . SER A 1 88 ? -1.424 8.122 -4.556 1.00 98.31 88 SER A CA 1
ATOM 667 C C . SER A 1 88 ? -1.433 8.795 -3.192 1.00 98.31 88 SER A C 1
ATOM 669 O O . SER A 1 88 ? -2.441 9.370 -2.792 1.00 98.31 88 SER A O 1
ATOM 671 N N . VAL A 1 89 ? -0.320 8.726 -2.467 1.00 97.75 89 VAL A N 1
ATOM 672 C CA . VAL A 1 89 ? -0.199 9.341 -1.140 1.00 97.75 89 VAL A CA 1
ATOM 673 C C . VAL A 1 89 ? -0.400 10.858 -1.226 1.00 97.75 89 VAL A C 1
ATOM 675 O O . VAL A 1 89 ? -1.094 11.429 -0.381 1.00 97.75 89 VAL A O 1
ATOM 678 N N . ASP A 1 90 ? 0.153 11.493 -2.264 1.00 97.69 90 ASP A N 1
ATOM 679 C CA . ASP A 1 90 ? 0.015 12.931 -2.505 1.00 97.69 90 ASP A CA 1
ATOM 680 C C . ASP A 1 90 ? -1.432 13.319 -2.860 1.00 97.69 90 ASP A C 1
ATOM 682 O O . ASP A 1 90 ? -1.985 14.246 -2.264 1.00 97.69 90 ASP A O 1
ATOM 686 N N . GLU A 1 91 ? -2.091 12.578 -3.759 1.00 97.81 91 GLU A N 1
ATOM 687 C CA . GLU A 1 91 ? -3.509 12.775 -4.110 1.00 97.81 91 GLU A CA 1
ATOM 688 C C . GLU A 1 91 ? -4.427 12.668 -2.884 1.00 97.81 91 GLU A C 1
ATOM 690 O O . GLU A 1 91 ? -5.398 13.416 -2.749 1.00 97.81 91 GLU A O 1
ATOM 695 N N . LEU A 1 92 ? -4.121 11.741 -1.978 1.00 97.50 92 LEU A N 1
ATOM 696 C CA . LEU A 1 92 ? -4.902 11.498 -0.767 1.00 97.50 92 LEU A CA 1
ATOM 697 C C . LEU A 1 92 ? -4.580 12.478 0.365 1.00 97.50 92 LEU A C 1
ATOM 699 O O . LEU A 1 92 ? -5.269 12.457 1.385 1.00 97.50 92 LEU A O 1
ATOM 703 N N . SER A 1 93 ? -3.586 13.355 0.177 1.00 96.88 93 SER A N 1
ATOM 704 C CA . SER A 1 93 ? -3.151 14.338 1.176 1.00 96.88 93 SER A CA 1
ATOM 705 C C . SER A 1 93 ? -2.831 13.700 2.536 1.00 96.88 93 SER A C 1
ATOM 707 O O . SER A 1 93 ? -3.181 14.252 3.582 1.00 96.88 93 SER A O 1
ATOM 709 N N . LEU A 1 94 ? -2.198 12.519 2.524 1.00 96.38 94 LEU A N 1
ATOM 710 C CA . LEU A 1 94 ? -1.787 11.832 3.753 1.00 96.38 94 LEU A CA 1
ATOM 711 C C . LEU A 1 94 ? -0.631 12.575 4.438 1.00 96.38 94 LEU A C 1
ATOM 713 O O . LEU A 1 94 ? 0.031 13.433 3.845 1.00 96.38 94 LEU A O 1
ATOM 717 N N . SER A 1 95 ? -0.371 12.246 5.704 1.00 96.75 95 SER A N 1
ATOM 718 C CA . SER A 1 95 ? 0.697 12.901 6.459 1.00 96.75 95 SER A CA 1
ATOM 719 C C . SER A 1 95 ? 2.090 12.699 5.836 1.00 96.75 95 SER A C 1
ATOM 721 O O . SER A 1 95 ? 2.374 11.713 5.157 1.00 96.75 95 SER A O 1
ATOM 723 N N . ILE A 1 96 ? 3.017 13.621 6.124 1.00 96.62 96 ILE A N 1
ATOM 724 C CA . ILE A 1 96 ? 4.417 13.520 5.665 1.00 96.62 96 ILE A CA 1
ATOM 725 C C . ILE A 1 96 ? 5.052 12.204 6.138 1.00 96.62 96 ILE A C 1
ATOM 727 O O . ILE A 1 96 ? 5.778 11.555 5.389 1.00 96.62 96 ILE A O 1
ATOM 731 N N . LYS A 1 97 ? 4.758 11.788 7.374 1.00 97.25 97 LYS A N 1
ATOM 732 C CA . LYS A 1 97 ? 5.248 10.523 7.928 1.00 97.25 97 LYS A CA 1
ATOM 733 C C . LYS A 1 97 ? 4.647 9.313 7.200 1.00 97.25 97 LYS A C 1
ATOM 735 O O . LYS A 1 97 ? 5.381 8.366 6.935 1.00 97.25 97 LYS A O 1
ATOM 740 N N . ALA A 1 98 ? 3.374 9.372 6.804 1.00 97.44 98 ALA A N 1
ATOM 741 C CA . ALA A 1 98 ? 2.748 8.350 5.966 1.00 97.44 98 ALA A CA 1
ATOM 742 C C . ALA A 1 98 ? 3.422 8.247 4.584 1.00 97.44 98 ALA A C 1
ATOM 744 O O . ALA A 1 98 ? 3.677 7.145 4.102 1.00 97.44 98 ALA A O 1
ATOM 745 N N . LYS A 1 99 ? 3.805 9.382 3.982 1.00 97.75 99 LYS A N 1
ATOM 746 C CA . LYS A 1 99 ? 4.581 9.402 2.732 1.00 97.75 99 LYS A CA 1
ATOM 747 C C . LYS A 1 99 ? 5.953 8.758 2.873 1.00 97.75 99 LYS A C 1
ATOM 749 O O . LYS A 1 99 ? 6.306 7.916 2.054 1.00 97.75 99 LYS A O 1
ATOM 754 N N . ILE A 1 100 ? 6.690 9.111 3.926 1.00 98.12 100 ILE A N 1
ATOM 755 C CA . I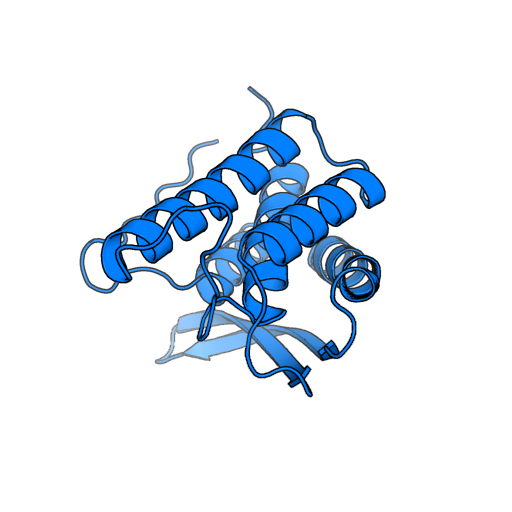LE A 1 100 ? 7.997 8.509 4.223 1.00 98.12 100 ILE A CA 1
ATOM 756 C C . ILE A 1 100 ? 7.857 6.994 4.420 1.00 98.12 100 ILE A C 1
ATOM 758 O O . ILE A 1 100 ? 8.673 6.231 3.909 1.00 98.12 100 ILE A O 1
ATOM 762 N N . PHE A 1 101 ? 6.810 6.552 5.121 1.00 97.88 101 PHE A N 1
ATOM 763 C CA . PHE A 1 101 ? 6.526 5.133 5.307 1.00 97.88 101 PHE A CA 1
ATOM 764 C C . PHE A 1 101 ? 6.280 4.422 3.968 1.00 97.88 101 PHE A C 1
ATOM 766 O O . PHE A 1 101 ? 6.990 3.465 3.658 1.00 97.88 101 PHE A O 1
ATOM 773 N N . ALA A 1 102 ? 5.350 4.919 3.147 1.00 98.31 102 ALA A N 1
ATOM 774 C CA . ALA A 1 102 ? 5.033 4.322 1.850 1.00 98.31 102 ALA A CA 1
ATOM 775 C C . ALA A 1 102 ? 6.254 4.265 0.916 1.00 98.31 102 ALA A C 1
ATOM 777 O O . ALA A 1 102 ? 6.484 3.242 0.268 1.00 98.31 102 ALA A O 1
ATOM 778 N N . GLU A 1 103 ? 7.061 5.333 0.888 1.00 98.31 103 GLU A N 1
ATOM 779 C CA . GLU A 1 103 ? 8.321 5.375 0.141 1.00 98.31 103 GLU A CA 1
ATOM 780 C C . GLU A 1 103 ? 9.305 4.309 0.635 1.00 98.31 103 GLU A C 1
ATOM 782 O O . GLU A 1 103 ? 9.840 3.543 -0.164 1.00 98.31 103 GLU A O 1
ATOM 787 N N . SER A 1 104 ? 9.483 4.188 1.953 1.00 98.38 104 SER A N 1
ATOM 788 C CA . SER A 1 104 ? 10.396 3.196 2.527 1.00 98.38 104 SER A CA 1
ATOM 789 C C . SER A 1 104 ? 9.991 1.752 2.204 1.00 98.38 104 SER A C 1
ATOM 791 O O . SER A 1 104 ? 10.859 0.908 1.968 1.00 98.38 104 SER A O 1
ATOM 793 N N . CYS A 1 105 ? 8.684 1.463 2.142 1.00 97.50 105 CYS A N 1
ATOM 794 C CA . CYS A 1 105 ? 8.174 0.143 1.780 1.00 97.50 105 CYS A CA 1
ATOM 795 C C . CYS A 1 105 ? 8.540 -0.219 0.338 1.00 97.50 105 CYS A C 1
ATO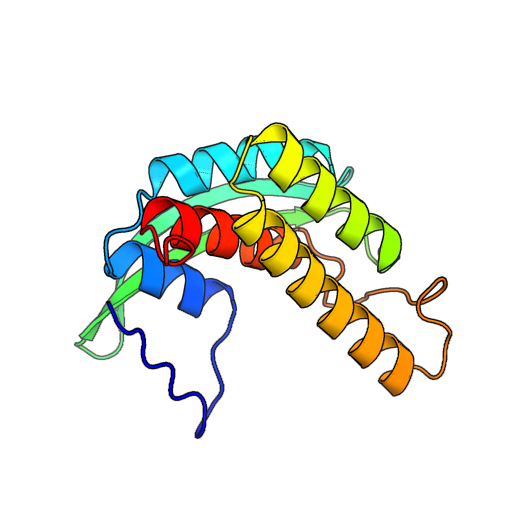M 797 O O . CYS A 1 105 ? 9.114 -1.284 0.102 1.00 97.50 105 CYS A O 1
ATOM 799 N N . ILE A 1 106 ? 8.241 0.662 -0.622 1.00 97.19 106 ILE A N 1
ATOM 800 C CA . ILE A 1 106 ? 8.518 0.374 -2.032 1.00 97.19 106 ILE A CA 1
ATOM 801 C C . ILE A 1 106 ? 10.020 0.373 -2.336 1.00 97.19 106 ILE A C 1
ATOM 803 O O . ILE A 1 106 ? 10.472 -0.477 -3.098 1.00 97.19 106 ILE A O 1
ATOM 807 N N . ASP A 1 107 ? 10.811 1.228 -1.685 1.00 97.19 107 ASP A N 1
ATOM 808 C CA . ASP A 1 107 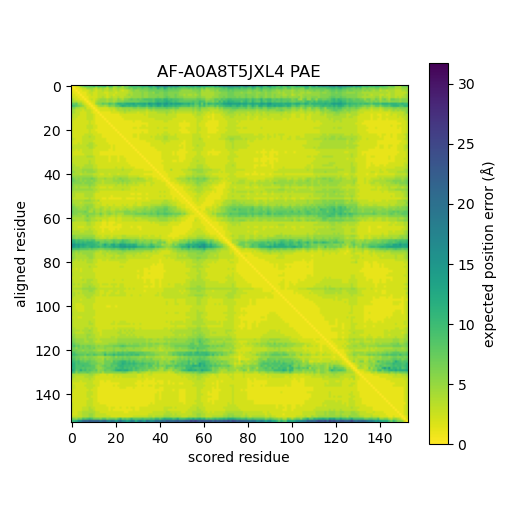? 12.273 1.218 -1.826 1.00 97.19 107 ASP A CA 1
ATOM 809 C C . ASP A 1 107 ? 12.881 -0.092 -1.315 1.00 97.19 107 ASP A C 1
ATOM 811 O O . ASP A 1 107 ? 13.763 -0.668 -1.955 1.00 97.19 107 ASP A O 1
ATOM 815 N N . THR A 1 108 ? 12.354 -0.627 -0.209 1.00 96.62 108 THR A N 1
ATOM 816 C CA . THR A 1 108 ? 12.774 -1.935 0.315 1.00 96.62 108 THR A CA 1
ATOM 817 C C . THR A 1 108 ? 12.474 -3.064 -0.677 1.00 96.62 108 THR A C 1
ATOM 819 O O . THR A 1 108 ? 13.318 -3.945 -0.872 1.00 96.62 108 THR A O 1
ATOM 822 N N . LEU A 1 109 ? 11.307 -3.037 -1.335 1.00 94.81 109 LEU A N 1
ATOM 823 C CA . LEU A 1 109 ? 10.955 -4.011 -2.377 1.00 94.81 109 LEU A CA 1
ATOM 824 C C . LEU A 1 109 ? 11.867 -3.880 -3.602 1.00 94.81 109 LEU A C 1
ATOM 826 O O . LEU A 1 109 ? 12.451 -4.873 -4.028 1.00 94.81 109 LEU A O 1
ATOM 830 N N . ILE A 1 110 ? 12.055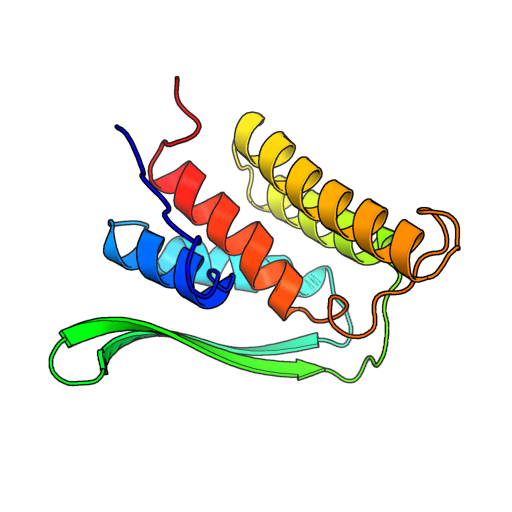 -2.663 -4.123 1.00 95.69 110 ILE A N 1
ATOM 831 C CA . ILE A 1 110 ? 12.924 -2.387 -5.281 1.00 95.69 110 ILE A CA 1
ATOM 832 C C . ILE A 1 110 ? 14.349 -2.882 -5.023 1.00 95.69 110 ILE A C 1
ATOM 834 O O . ILE A 1 110 ? 14.918 -3.575 -5.869 1.00 95.69 110 ILE A O 1
ATOM 838 N N . SER A 1 111 ? 14.908 -2.574 -3.852 1.00 96.12 111 SER A N 1
ATOM 839 C CA . SER A 1 111 ? 16.267 -2.983 -3.491 1.00 96.12 111 SER A CA 1
ATOM 840 C C . SER A 1 111 ? 16.397 -4.505 -3.358 1.00 96.12 111 SER A C 1
ATOM 842 O O . SER A 1 111 ? 17.380 -5.103 -3.808 1.00 96.12 111 SER A O 1
ATOM 844 N N . SER A 1 112 ? 15.376 -5.161 -2.797 1.00 94.06 112 SER A N 1
ATOM 845 C CA . SER A 1 112 ? 15.341 -6.621 -2.661 1.00 94.06 112 SER A CA 1
ATOM 846 C C . SER A 1 112 ? 15.296 -7.313 -4.025 1.00 94.06 112 SER A C 1
ATOM 848 O O . SER A 1 112 ? 16.115 -8.191 -4.296 1.00 94.06 112 SER A O 1
ATOM 850 N N . GLU A 1 113 ? 14.403 -6.871 -4.907 1.00 93.25 113 GLU A N 1
ATOM 851 C CA . GLU A 1 113 ? 14.250 -7.395 -6.268 1.00 93.25 113 GLU A CA 1
ATOM 852 C C . GLU A 1 113 ? 15.504 -7.143 -7.118 1.00 93.25 113 GLU A C 1
ATOM 854 O O . GLU A 1 113 ? 16.018 -8.051 -7.771 1.00 93.25 113 GLU A O 1
ATOM 859 N N . SER A 1 114 ? 16.078 -5.937 -7.039 1.00 94.44 114 SER A N 1
ATOM 860 C CA . SER A 1 114 ? 17.340 -5.585 -7.703 1.00 94.44 114 SER A CA 1
ATOM 861 C C . SER A 1 114 ? 18.467 -6.541 -7.305 1.00 94.44 114 SER A C 1
ATOM 863 O O . SER A 1 114 ? 19.191 -7.050 -8.167 1.00 94.44 114 SER A O 1
ATOM 865 N N . LYS A 1 115 ? 18.579 -6.854 -6.010 1.00 94.88 115 LYS A N 1
ATOM 866 C CA . LYS A 1 115 ? 19.586 -7.778 -5.482 1.00 94.88 115 LYS A CA 1
ATOM 867 C C . LYS A 1 115 ? 19.365 -9.222 -5.935 1.00 94.88 115 LYS A C 1
ATOM 869 O O . LYS A 1 115 ? 20.344 -9.901 -6.241 1.00 94.88 115 LYS A O 1
ATOM 874 N N . ILE A 1 116 ? 18.118 -9.693 -5.962 1.00 93.25 116 ILE A N 1
ATOM 875 C CA . ILE A 1 116 ? 17.771 -11.062 -6.379 1.00 93.25 116 ILE A CA 1
ATOM 876 C C . ILE A 1 116 ? 18.026 -11.248 -7.880 1.00 93.25 116 ILE A C 1
ATOM 878 O O . ILE A 1 116 ? 18.574 -12.271 -8.291 1.00 93.25 116 ILE A O 1
ATOM 882 N N . HIS A 1 117 ? 17.687 -10.244 -8.687 1.00 90.56 117 HIS A N 1
ATOM 883 C CA . HIS A 1 117 ? 17.819 -10.291 -10.142 1.00 90.56 117 HIS A CA 1
ATOM 884 C C . HIS A 1 117 ? 19.185 -9.823 -10.670 1.00 90.56 117 HIS A C 1
ATOM 886 O O . HIS A 1 117 ? 19.489 -10.041 -11.842 1.00 90.56 117 HIS A O 1
ATOM 892 N N . GLY A 1 118 ? 20.025 -9.204 -9.834 1.00 93.19 118 GLY A N 1
ATOM 893 C CA . GLY A 1 118 ? 21.361 -8.736 -10.216 1.00 93.19 118 GLY A CA 1
ATOM 894 C C . GLY A 1 118 ? 21.352 -7.571 -11.213 1.00 93.19 118 GLY A C 1
ATOM 895 O O . GLY A 1 118 ? 22.286 -7.430 -12.002 1.00 93.19 118 GLY A O 1
ATOM 896 N N . VAL A 1 119 ? 20.300 -6.751 -11.197 1.00 94.06 119 VAL A N 1
ATOM 897 C CA . VAL A 1 119 ? 20.113 -5.573 -12.068 1.00 94.06 119 VAL A CA 1
ATOM 898 C C . VAL A 1 119 ? 20.062 -4.299 -11.229 1.00 94.06 119 VAL A C 1
ATOM 900 O O . VAL A 1 119 ? 19.883 -4.380 -10.019 1.00 94.06 119 VAL A O 1
ATOM 903 N N . SER A 1 120 ? 20.221 -3.114 -11.825 1.00 94.12 120 SER A N 1
ATOM 904 C CA . SER A 1 120 ? 20.120 -1.862 -11.057 1.00 94.12 120 SER A CA 1
ATOM 905 C C . SER A 1 120 ? 18.681 -1.579 -10.613 1.00 94.12 120 SER A C 1
ATOM 907 O O . SER A 1 120 ? 17.736 -1.921 -11.322 1.00 94.12 120 SER A O 1
ATOM 909 N N . GLU A 1 121 ? 18.515 -0.886 -9.484 1.00 91.81 121 GLU A N 1
ATOM 910 C CA . GLU A 1 121 ? 17.204 -0.446 -8.975 1.00 91.81 121 GLU A CA 1
ATOM 911 C C . GLU A 1 121 ? 16.414 0.376 -10.016 1.00 91.81 121 GLU A C 1
ATOM 913 O O . GLU A 1 121 ? 15.206 0.205 -10.155 1.00 91.81 121 GLU A O 1
ATOM 918 N N . ASP A 1 122 ? 17.095 1.175 -10.845 1.00 89.62 122 ASP A N 1
ATOM 919 C CA . ASP A 1 122 ? 16.468 1.957 -11.927 1.00 89.62 122 ASP A CA 1
ATOM 920 C C . ASP A 1 122 ? 15.900 1.102 -13.075 1.00 89.62 122 ASP A C 1
ATOM 922 O O . ASP A 1 122 ? 15.070 1.566 -13.865 1.00 89.62 122 ASP A O 1
ATOM 926 N N . THR A 1 123 ? 16.387 -0.133 -13.225 1.00 88.75 123 THR A N 1
ATOM 927 C CA . THR A 1 123 ? 16.039 -1.028 -14.341 1.00 88.75 123 THR A CA 1
ATOM 928 C C . THR A 1 123 ? 15.305 -2.286 -13.899 1.00 88.75 123 THR A C 1
ATOM 930 O O . THR A 1 123 ? 14.922 -3.086 -14.754 1.00 88.75 123 THR A O 1
ATOM 933 N N . VAL A 1 124 ? 15.068 -2.456 -12.594 1.00 92.88 124 VAL A N 1
ATOM 934 C CA . VAL A 1 124 ? 14.373 -3.630 -12.072 1.00 92.88 124 VAL A CA 1
ATOM 935 C C . VAL A 1 124 ? 12.922 -3.651 -12.549 1.00 92.88 124 VAL A C 1
ATOM 937 O O . VAL A 1 124 ? 12.187 -2.660 -12.474 1.00 92.88 124 VAL A O 1
ATOM 940 N N . HIS A 1 125 ? 12.520 -4.807 -13.061 1.00 89.94 125 HIS A N 1
ATOM 941 C CA . HIS A 1 125 ? 11.147 -5.100 -13.428 1.00 89.94 125 HIS A CA 1
ATOM 942 C C . HIS A 1 125 ? 10.546 -6.003 -12.366 1.00 89.94 125 HIS A C 1
ATOM 944 O O . HIS A 1 125 ? 11.146 -7.006 -11.991 1.00 89.94 125 HIS A O 1
ATOM 950 N N . PHE A 1 126 ? 9.357 -5.647 -11.899 1.00 88.06 126 PHE A N 1
ATOM 951 C CA . PHE A 1 126 ? 8.568 -6.535 -11.072 1.00 88.06 126 PHE A CA 1
ATOM 952 C C . PHE A 1 126 ? 7.747 -7.450 -11.970 1.00 88.06 126 PHE A C 1
ATOM 954 O O . PHE A 1 126 ? 7.195 -7.017 -12.987 1.00 88.06 126 PHE A O 1
ATOM 961 N N . HIS A 1 127 ? 7.700 -8.716 -11.574 1.00 77.50 127 HIS A N 1
ATOM 962 C CA . HIS A 1 127 ? 6.886 -9.748 -12.206 1.00 77.50 127 HIS A CA 1
ATOM 963 C C . HIS A 1 127 ? 5.724 -10.143 -11.291 1.00 77.50 127 HIS A C 1
ATOM 965 O O . HIS A 1 127 ? 4.583 -10.196 -11.731 1.00 77.50 127 HIS A O 1
ATOM 971 N N . GLU A 1 128 ? 6.009 -10.362 -10.006 1.00 74.69 128 GLU A N 1
ATOM 972 C CA . GLU A 1 128 ? 4.993 -10.685 -8.996 1.00 74.69 128 GLU A CA 1
ATOM 973 C C . GLU A 1 128 ? 4.510 -9.414 -8.284 1.00 74.69 128 GLU A C 1
ATOM 975 O O . GLU A 1 128 ? 3.313 -9.157 -8.207 1.00 74.69 128 GLU A O 1
ATOM 980 N N . ALA A 1 129 ? 5.438 -8.535 -7.892 1.00 81.12 129 ALA A N 1
ATOM 981 C CA . ALA A 1 129 ? 5.122 -7.245 -7.273 1.00 81.12 129 ALA A CA 1
ATOM 982 C C . ALA A 1 129 ? 4.639 -6.170 -8.272 1.00 81.12 129 ALA A C 1
ATOM 984 O O . ALA A 1 129 ? 4.490 -5.006 -7.907 1.00 81.12 129 ALA A O 1
ATOM 985 N N . SER A 1 130 ? 4.426 -6.510 -9.555 1.00 82.56 130 SER A N 1
ATOM 986 C CA . SER A 1 130 ? 3.956 -5.539 -10.556 1.00 82.56 130 SER A CA 1
ATOM 987 C C . SER A 1 130 ? 2.467 -5.237 -10.486 1.00 82.56 130 SER A C 1
ATOM 989 O O . SER A 1 130 ? 1.999 -4.318 -11.166 1.00 82.56 130 SER A O 1
ATOM 991 N N . SER A 1 131 ? 1.728 -6.035 -9.721 1.00 88.75 131 SER A N 1
ATOM 992 C CA . SER A 1 131 ? 0.279 -5.957 -9.640 1.00 88.75 131 SER A CA 1
ATOM 993 C C . SER A 1 131 ? -0.187 -4.714 -8.884 1.00 88.75 131 SER A C 1
ATOM 995 O O . SER A 1 131 ? 0.479 -4.219 -7.972 1.00 88.75 131 SER A O 1
ATOM 997 N N . ILE A 1 132 ? -1.384 -4.236 -9.219 1.00 92.62 132 ILE A N 1
ATOM 998 C CA . ILE A 1 132 ? -2.122 -3.276 -8.394 1.00 92.62 132 ILE A CA 1
ATOM 999 C C . ILE A 1 132 ? -2.343 -3.783 -6.960 1.00 92.62 132 ILE A C 1
ATOM 1001 O O . ILE A 1 132 ? -2.520 -2.958 -6.073 1.00 92.62 132 ILE A O 1
ATOM 1005 N N . ASP A 1 133 ? -2.256 -5.092 -6.709 1.00 93.75 133 ASP A N 1
ATOM 1006 C CA . ASP A 1 133 ? -2.242 -5.677 -5.361 1.00 93.75 133 ASP A CA 1
ATOM 1007 C C . ASP A 1 133 ? -1.138 -5.071 -4.472 1.00 93.75 133 ASP A C 1
ATOM 1009 O O . ASP A 1 133 ? -1.400 -4.622 -3.361 1.00 93.75 133 ASP A O 1
ATOM 1013 N N . THR A 1 134 ? 0.073 -4.881 -5.010 1.00 95.12 134 THR A N 1
ATOM 1014 C CA . THR A 1 134 ? 1.174 -4.218 -4.286 1.00 95.12 134 THR A CA 1
ATOM 1015 C C . THR A 1 134 ? 0.853 -2.758 -3.949 1.00 95.12 134 THR A C 1
ATOM 1017 O O . THR A 1 134 ? 1.220 -2.262 -2.881 1.00 95.12 134 THR A O 1
ATOM 1020 N N . LEU A 1 135 ? 0.141 -2.056 -4.838 1.00 96.25 135 LEU A N 1
ATOM 1021 C CA . LEU A 1 135 ? -0.352 -0.708 -4.553 1.00 96.25 135 LEU A CA 1
ATOM 1022 C C . LEU A 1 135 ? -1.436 -0.742 -3.469 1.00 96.25 135 LEU A C 1
ATOM 1024 O O . LEU A 1 135 ? -1.402 0.095 -2.569 1.00 96.25 135 LEU A O 1
ATOM 1028 N N . VAL A 1 136 ? -2.374 -1.690 -3.544 1.00 97.31 136 VAL A N 1
ATOM 1029 C CA . VAL A 1 136 ? -3.446 -1.881 -2.555 1.00 97.31 136 VAL A CA 1
ATOM 1030 C C . VAL A 1 136 ? -2.855 -2.124 -1.172 1.00 97.31 136 VAL A C 1
ATOM 1032 O O . VAL A 1 136 ? -3.268 -1.460 -0.222 1.00 97.31 136 VAL A O 1
ATOM 1035 N N . ASP A 1 137 ? -1.854 -2.991 -1.072 1.00 97.25 137 ASP A N 1
ATOM 1036 C CA . ASP A 1 137 ? -1.161 -3.289 0.173 1.00 97.25 137 ASP A CA 1
ATOM 1037 C C . ASP A 1 137 ? -0.491 -2.043 0.750 1.00 97.25 137 ASP A C 1
ATOM 1039 O O . ASP A 1 137 ? -0.836 -1.597 1.845 1.00 97.25 137 ASP A O 1
ATOM 1043 N N . ILE A 1 138 ? 0.437 -1.428 0.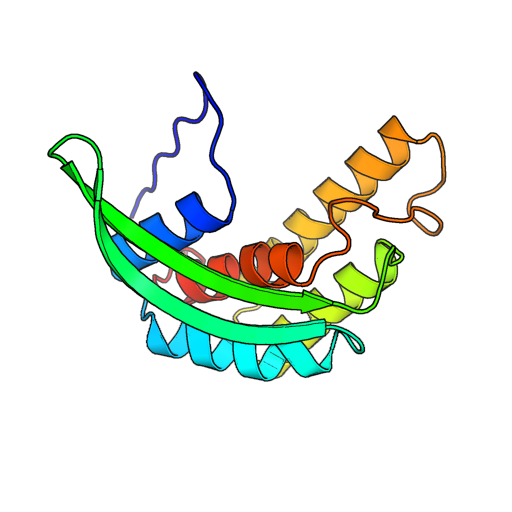010 1.00 98.06 138 ILE A N 1
ATOM 1044 C CA . ILE A 1 138 ? 1.238 -0.321 0.546 1.00 98.06 138 ILE A CA 1
ATOM 1045 C C . ILE A 1 138 ? 0.361 0.904 0.813 1.00 98.06 138 ILE A C 1
ATOM 1047 O O . ILE A 1 138 ? 0.406 1.464 1.911 1.00 98.06 138 ILE A O 1
ATOM 1051 N N . VAL A 1 139 ? -0.460 1.326 -0.152 1.00 98.44 139 VAL A N 1
ATOM 1052 C CA . VAL A 1 139 ? -1.312 2.515 0.002 1.00 98.44 139 VAL A CA 1
ATOM 1053 C C . VAL A 1 139 ? -2.416 2.252 1.023 1.00 98.44 139 VAL A C 1
ATOM 1055 O O . VAL A 1 139 ? -2.650 3.095 1.887 1.00 98.44 139 VAL A O 1
ATOM 1058 N N . GLY A 1 140 ? -3.056 1.081 0.992 1.00 98.44 140 GLY A N 1
ATOM 1059 C CA . GLY A 1 140 ? -4.105 0.714 1.942 1.00 98.44 140 GLY A CA 1
ATOM 1060 C C . GLY A 1 140 ? -3.601 0.678 3.382 1.00 98.44 140 GLY A C 1
ATOM 1061 O O . GLY A 1 140 ? -4.223 1.280 4.260 1.00 98.44 140 GLY A O 1
ATOM 1062 N N . ILE A 1 141 ? -2.447 0.046 3.630 1.00 98.31 141 ILE A N 1
ATOM 1063 C CA . ILE A 1 141 ? -1.812 0.017 4.959 1.00 98.31 141 ILE A CA 1
ATOM 1064 C C . ILE A 1 141 ? -1.422 1.431 5.389 1.00 98.31 141 ILE A C 1
ATOM 1066 O O . ILE A 1 141 ? -1.661 1.810 6.535 1.00 98.31 141 ILE A O 1
ATOM 1070 N N . THR A 1 142 ? -0.885 2.238 4.472 1.00 98.38 142 THR A N 1
ATOM 1071 C CA . THR A 1 142 ? -0.510 3.629 4.755 1.00 98.38 142 THR A CA 1
ATOM 1072 C C . THR A 1 142 ? -1.724 4.460 5.183 1.00 98.38 142 THR A C 1
ATOM 1074 O O . THR A 1 142 ? -1.667 5.126 6.217 1.00 98.38 142 THR A O 1
ATOM 1077 N N . ILE A 1 143 ? -2.848 4.371 4.458 1.00 98.50 143 ILE A N 1
ATOM 1078 C CA . ILE A 1 143 ? -4.114 5.027 4.833 1.00 98.50 143 ILE A CA 1
ATOM 1079 C C . ILE A 1 143 ? -4.589 4.531 6.202 1.00 98.50 143 ILE A C 1
ATOM 1081 O O . ILE A 1 143 ? -4.999 5.335 7.040 1.00 98.50 143 ILE A O 1
ATOM 1085 N N . ALA A 1 144 ? -4.549 3.218 6.438 1.00 98.12 144 ALA A N 1
ATOM 1086 C CA . ALA A 1 144 ? -5.032 2.617 7.675 1.00 98.12 144 ALA A CA 1
ATOM 1087 C C . ALA A 1 144 ? -4.219 3.078 8.896 1.00 98.12 144 ALA A C 1
ATOM 1089 O O . ALA A 1 144 ? -4.797 3.467 9.912 1.00 98.12 144 ALA A O 1
ATOM 1090 N N . LEU A 1 145 ? -2.887 3.084 8.790 1.00 97.25 145 LEU A N 1
ATOM 1091 C CA . LEU A 1 145 ? -1.989 3.544 9.850 1.00 97.25 145 LEU A CA 1
ATOM 1092 C C . LEU A 1 145 ? -2.141 5.044 10.124 1.00 97.25 145 LEU A C 1
ATOM 1094 O O . LEU A 1 145 ? -2.184 5.444 11.289 1.00 97.25 145 LEU A O 1
ATOM 1098 N N . ASP A 1 146 ? -2.277 5.863 9.078 1.00 96.81 146 ASP A N 1
ATOM 1099 C CA . ASP A 1 146 ? -2.502 7.306 9.213 1.00 96.81 146 ASP A CA 1
ATOM 1100 C C . ASP A 1 146 ? -3.866 7.591 9.858 1.00 96.81 146 ASP A C 1
ATOM 1102 O O . ASP A 1 146 ? -3.970 8.367 10.808 1.00 96.81 146 ASP A O 1
ATOM 1106 N N . ASN A 1 147 ? -4.913 6.871 9.441 1.00 96.56 147 ASN A N 1
ATOM 1107 C CA . ASN A 1 147 ? -6.244 6.990 10.028 1.00 96.56 147 ASN A CA 1
ATOM 1108 C C . ASN A 1 147 ? -6.285 6.581 11.509 1.00 96.56 147 ASN A C 1
ATOM 1110 O O . ASN A 1 147 ? -6.988 7.225 12.292 1.00 96.56 147 ASN A O 1
ATOM 1114 N N . LEU A 1 148 ? -5.529 5.550 11.887 1.00 96.50 148 LEU A N 1
ATOM 1115 C CA . LEU A 1 148 ? -5.364 5.098 13.270 1.00 96.50 148 LEU A CA 1
ATOM 1116 C C . LEU A 1 148 ? -4.352 5.935 14.071 1.00 96.50 148 LEU A C 1
ATOM 1118 O O . LEU A 1 148 ? -4.128 5.647 15.248 1.00 96.50 148 LEU A O 1
ATOM 1122 N N . LYS A 1 149 ? -3.773 6.981 13.461 1.00 95.12 149 LYS A N 1
ATOM 1123 C CA . LYS A 1 149 ? -2.824 7.918 14.081 1.00 95.12 149 LYS A CA 1
ATOM 1124 C C . LYS A 1 149 ? -1.525 7.257 14.551 1.00 95.12 149 LYS A C 1
ATOM 1126 O O . LYS A 1 149 ? -0.884 7.745 15.474 1.00 95.12 149 LYS A O 1
ATOM 1131 N N . PHE A 1 150 ? -1.094 6.173 13.906 1.00 94.69 150 PHE A N 1
ATOM 1132 C CA . PHE A 1 150 ? 0.173 5.510 14.246 1.00 94.69 150 PHE A CA 1
ATOM 1133 C C . PHE A 1 150 ? 1.415 6.287 13.817 1.00 94.69 150 PHE A C 1
ATOM 1135 O O . PHE A 1 150 ? 2.508 5.996 14.292 1.00 94.69 150 PHE A O 1
ATOM 1142 N N . PHE A 1 151 ? 1.254 7.283 12.951 1.00 93.38 151 PHE A N 1
ATOM 1143 C CA . PHE A 1 151 ? 2.329 8.201 12.602 1.00 93.38 151 PHE A CA 1
ATOM 1144 C C . PHE A 1 151 ? 2.390 9.424 13.531 1.00 93.38 151 PHE A C 1
ATOM 1146 O O . PHE A 1 151 ? 3.371 10.167 13.507 1.00 93.38 151 PHE A O 1
ATOM 1153 N N . GLU A 1 152 ? 1.381 9.657 14.371 1.00 86.50 152 GLU A N 1
ATOM 1154 C CA . GLU A 1 152 ? 1.424 10.718 15.376 1.00 86.50 152 GLU A CA 1
ATOM 1155 C C . GLU A 1 152 ? 2.253 10.222 16.578 1.00 86.50 152 GLU A C 1
ATOM 1157 O O . GLU A 1 152 ? 1.822 9.356 17.336 1.00 86.50 152 GLU A O 1
ATOM 1162 N N . GLU A 1 153 ? 3.459 10.772 16.722 1.00 64.06 153 GLU A N 1
ATOM 1163 C CA . GLU A 1 153 ? 4.282 10.713 17.938 1.00 64.06 153 GLU A CA 1
ATOM 1164 C C . GLU A 1 153 ? 4.453 12.139 18.442 1.00 64.06 153 GLU A C 1
ATOM 1166 O O . GLU A 1 153 ? 4.727 13.004 17.568 1.00 64.06 153 GLU A O 1
#

Nearest PDB structures (foldseek):
  8xap-assembly2_B  TM=5.024E-01  e=5.953E-01  Sulfolobus acidocaldarius DSM 639
  5iqj-assembly2_B  TM=2.948E-01  e=1.525E+00  Vibrio cholerae O1 biovar El Tor
  4i4b-assembly1_A  TM=3.633E-01  e=2.911E+00  Pseudomonas sp. 'mevalonii'
  8sz6-assembly1_B  TM=3.426E-01  e=6.630E+00  Pseudomonas sp. 'mevalonii'
  6d6u-assembly1_E  TM=2.077E-01  e=6.251E+00  Homo sapiens

Mean predicted aligned error: 3.54 Å

Sequence (153 aa):
MVIVIDPQIAGISGDMLLSSLVNLGADKNKIIEGIAKSQKFLPGSTIKKIDFQKIQKRGIESTELILEIDEDVSARKGIEIKKAILDSVDELSLSIKAKIFAESCIDTLISSESKIHGVSEDTVHFHEASSIDTLVDIVGITIALDNLKFFEE

pLDDT: mean 93.92, std 5.42, range [64.06, 98.56]

Foldseek 3Di:
DDDDDDQPPPRADLQQLLQVLVVVPFDFVLLVVLLQVLVVLQPQKDWPDWDWDWDDDPNDTGIGIDTDMGGPDQKDQLVSLLVSLLVSCVVSVFDPLLSVQLNVVSVVVLVVQCVVVVHDSRGGMDRPCRHSVVSSRSNSSSSSCRRVVVSPD

Radius of gyration: 15.45 Å; Cα contacts (8 Å, |Δi|>4): 212; chains: 1; bounding box: 38×37×40 Å